Protein AF-A0A2E4WPV2-F1 (afdb_monomer)

pLDDT: mean 95.72, std 3.75, range [81.81, 98.56]

Radius of gyration: 11.32 Å; Cα contacts (8 Å, |Δi|>4): 136; chains: 1; bounding box: 21×21×31 Å

Structure (mmCIF, N/CA/C/O backbone):
data_AF-A0A2E4WPV2-F1
#
_entry.id   AF-A0A2E4WPV2-F1
#
loop_
_atom_site.group_PDB
_atom_site.id
_atom_site.type_symbol
_atom_site.label_atom_id
_atom_site.label_alt_id
_atom_site.label_comp_id
_atom_site.label_asym_id
_atom_site.label_entity_id
_atom_site.label_seq_id
_atom_site.pdbx_PDB_ins_code
_atom_site.Cartn_x
_atom_site.Cartn_y
_atom_site.Cartn_z
_atom_site.occupancy
_atom_site.B_iso_or_equiv
_atom_site.auth_seq_id
_atom_site.auth_comp_id
_atom_site.auth_asym_id
_atom_site.auth_atom_id
_atom_site.pdbx_PDB_model_num
ATOM 1 N N . MET A 1 1 ? -7.157 10.793 15.251 1.00 91.81 1 MET A N 1
ATOM 2 C CA . MET A 1 1 ? -6.247 11.646 14.445 1.00 91.81 1 MET A CA 1
ATOM 3 C C . MET A 1 1 ? -5.642 10.812 13.330 1.00 91.81 1 MET A C 1
ATOM 5 O O . MET A 1 1 ? -4.971 9.826 13.613 1.00 91.81 1 MET A O 1
ATOM 9 N N . ILE A 1 2 ? -5.865 11.216 12.080 1.00 97.19 2 ILE A N 1
ATOM 10 C CA . ILE A 1 2 ? -5.348 10.494 10.912 1.00 97.19 2 ILE A CA 1
ATOM 11 C C . ILE A 1 2 ? -3.823 10.628 10.850 1.00 97.19 2 ILE A C 1
ATOM 13 O O . ILE A 1 2 ? -3.273 11.719 11.011 1.00 97.19 2 ILE A O 1
ATOM 17 N N . LYS A 1 3 ? -3.149 9.508 10.601 1.00 98.31 3 LYS A N 1
ATOM 18 C CA . LYS A 1 3 ? -1.725 9.409 10.287 1.00 98.31 3 LYS A CA 1
ATOM 19 C C . LYS A 1 3 ? -1.562 8.953 8.844 1.00 98.31 3 LYS A C 1
ATOM 21 O O . LYS A 1 3 ? -2.376 8.185 8.336 1.00 98.31 3 LYS A O 1
ATOM 26 N N . ILE A 1 4 ? -0.494 9.427 8.211 1.00 98.31 4 ILE A N 1
ATOM 27 C CA . ILE A 1 4 ? -0.152 9.102 6.829 1.00 98.31 4 ILE A CA 1
ATOM 28 C C . ILE A 1 4 ? 1.256 8.520 6.824 1.00 98.31 4 ILE A C 1
ATOM 30 O O . ILE A 1 4 ? 2.197 9.179 7.263 1.00 98.31 4 ILE A O 1
ATOM 34 N N . GLN A 1 5 ? 1.394 7.298 6.318 1.00 98.44 5 GLN A N 1
ATOM 35 C CA . GLN A 1 5 ? 2.684 6.707 5.984 1.00 98.44 5 GLN A CA 1
ATOM 36 C C . 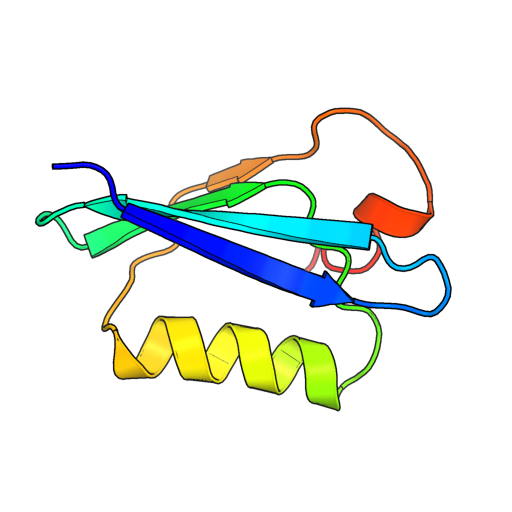GLN A 1 5 ? 2.816 6.650 4.465 1.00 98.44 5 GLN A C 1
ATOM 38 O O . GLN A 1 5 ? 1.916 6.165 3.787 1.00 98.44 5 GLN A O 1
ATOM 43 N N . LYS A 1 6 ? 3.950 7.117 3.945 1.00 98.31 6 LYS A N 1
ATOM 44 C CA . LYS A 1 6 ? 4.294 7.026 2.525 1.00 98.31 6 LYS A CA 1
ATOM 45 C C . LYS A 1 6 ? 5.378 5.976 2.322 1.00 98.31 6 LYS A C 1
ATOM 47 O O . LYS A 1 6 ? 6.346 5.947 3.0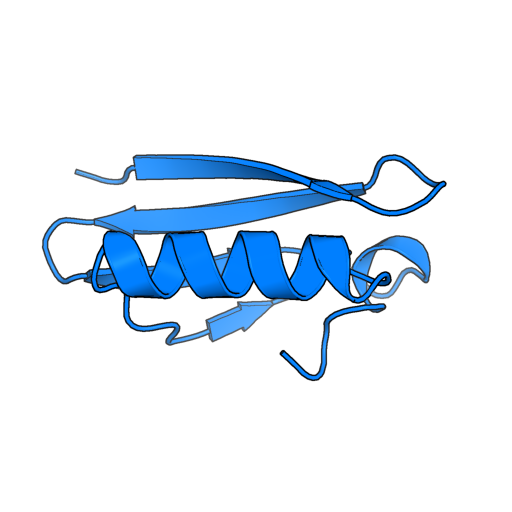85 1.00 98.31 6 LYS A O 1
ATOM 52 N N . PHE A 1 7 ? 5.247 5.185 1.272 1.00 98.12 7 PHE A N 1
ATOM 53 C CA . PHE A 1 7 ? 6.322 4.383 0.707 1.00 98.12 7 PHE A CA 1
ATOM 54 C C . PHE A 1 7 ? 6.548 4.806 -0.734 1.00 98.12 7 PHE A C 1
ATOM 56 O O . PHE A 1 7 ? 5.615 5.239 -1.399 1.00 98.12 7 PHE A O 1
ATOM 63 N N . THR A 1 8 ? 7.789 4.704 -1.193 1.00 97.56 8 THR A N 1
ATOM 64 C CA . THR A 1 8 ? 8.119 4.900 -2.602 1.00 97.56 8 THR A CA 1
ATOM 65 C C . THR A 1 8 ? 8.599 3.561 -3.134 1.00 97.56 8 THR A C 1
ATOM 67 O O . THR A 1 8 ? 9.577 3.021 -2.615 1.00 97.56 8 THR A O 1
ATOM 70 N N . PHE A 1 9 ? 7.871 3.014 -4.101 1.00 96.56 9 PHE A N 1
ATOM 71 C CA . PHE A 1 9 ? 8.061 1.667 -4.627 1.00 96.56 9 PHE A CA 1
ATOM 72 C C . PHE A 1 9 ? 8.262 1.676 -6.133 1.00 96.56 9 PHE A C 1
ATOM 74 O O . PHE A 1 9 ? 8.000 2.673 -6.803 1.00 96.56 9 PHE A O 1
ATOM 81 N N . ASN A 1 10 ? 8.709 0.519 -6.616 1.00 93.62 10 ASN A N 1
ATOM 82 C CA . ASN A 1 10 ? 8.946 0.126 -7.988 1.00 93.62 10 ASN A CA 1
ATOM 83 C C . ASN A 1 10 ? 9.891 1.071 -8.768 1.00 93.62 10 ASN A C 1
ATOM 85 O O . ASN A 1 10 ? 10.285 2.141 -8.297 1.00 93.62 10 ASN A O 1
ATOM 89 N N . PRO A 1 11 ? 10.322 0.684 -9.981 1.00 94.38 11 PRO A N 1
ATOM 90 C CA . PRO A 1 11 ? 11.216 1.520 -10.783 1.00 94.38 11 PRO A CA 1
ATOM 91 C C . PRO A 1 11 ? 10.623 2.870 -11.218 1.00 94.38 11 PRO A C 1
ATOM 93 O O . PRO A 1 11 ? 11.382 3.765 -11.583 1.00 94.38 11 PRO A O 1
ATOM 96 N N . PHE A 1 12 ? 9.296 3.033 -11.178 1.00 95.38 12 PHE A N 1
ATOM 97 C CA . PHE A 1 12 ? 8.614 4.285 -11.515 1.00 95.38 12 PHE A CA 1
ATOM 98 C C . PHE A 1 12 ? 8.557 5.269 -10.342 1.00 95.38 12 PHE A C 1
ATOM 100 O O . PHE A 1 12 ? 8.108 6.397 -10.529 1.00 95.38 12 PHE A O 1
ATOM 107 N N . GLN A 1 13 ? 9.056 4.882 -9.161 1.00 95.31 13 GLN A N 1
ATOM 108 C CA . GLN A 1 13 ? 9.024 5.708 -7.950 1.00 95.31 13 GLN A CA 1
ATOM 109 C C . GLN A 1 13 ? 7.596 6.106 -7.552 1.00 95.31 13 GLN A C 1
ATOM 111 O O . GLN A 1 13 ? 7.336 7.225 -7.095 1.00 95.31 13 GLN A O 1
ATOM 116 N N . GLU A 1 14 ? 6.674 5.164 -7.721 1.00 95.56 14 GLU A N 1
ATOM 117 C CA . GLU A 1 14 ? 5.278 5.283 -7.324 1.00 95.56 14 GLU A CA 1
ATOM 118 C C . GLU A 1 14 ? 5.173 5.513 -5.810 1.00 95.56 14 GLU A C 1
ATOM 120 O O . GLU A 1 14 ? 5.962 4.960 -5.038 1.00 95.56 14 GLU A O 1
ATOM 125 N N . ASN A 1 15 ? 4.227 6.350 -5.369 1.00 97.56 15 ASN A N 1
ATOM 126 C CA . ASN A 1 15 ? 4.021 6.610 -3.947 1.00 97.56 15 ASN A CA 1
ATOM 127 C C . ASN A 1 15 ? 2.774 5.896 -3.417 1.00 97.56 15 ASN A C 1
ATOM 129 O O . ASN A 1 15 ? 1.670 6.426 -3.502 1.00 97.56 15 ASN A O 1
ATOM 133 N N . THR A 1 16 ? 2.988 4.786 -2.720 1.00 97.88 16 THR A N 1
ATOM 134 C CA . THR A 1 16 ? 1.940 4.101 -1.964 1.00 97.88 16 THR A CA 1
ATOM 135 C C . THR A 1 16 ? 1.695 4.798 -0.627 1.00 97.88 16 THR A C 1
ATOM 137 O O . THR A 1 16 ? 2.632 5.040 0.147 1.00 97.88 16 THR A O 1
ATOM 140 N N . TYR A 1 17 ? 0.430 5.062 -0.295 1.00 98.50 17 TYR A N 1
ATOM 141 C CA . TYR A 1 17 ? 0.049 5.711 0.963 1.00 98.50 17 TYR A CA 1
ATOM 142 C C . TYR A 1 17 ? -0.794 4.809 1.855 1.00 98.50 17 TYR A C 1
ATOM 144 O O . TYR A 1 17 ? -1.731 4.155 1.405 1.00 98.50 17 TYR A O 1
ATOM 152 N N . LEU A 1 18 ? -0.498 4.831 3.153 1.00 98.50 18 LEU A N 1
ATOM 153 C CA . LEU A 1 18 ? -1.325 4.225 4.190 1.00 98.50 18 LEU A CA 1
ATOM 154 C C . LEU A 1 18 ? -1.906 5.331 5.053 1.00 98.50 18 LEU A C 1
ATOM 156 O O . LEU A 1 18 ? -1.168 6.061 5.719 1.00 98.50 18 LEU A O 1
ATOM 160 N N . LEU A 1 19 ? -3.231 5.422 5.062 1.00 98.44 19 LEU A N 1
ATOM 161 C CA . LEU A 1 19 ? -3.984 6.293 5.956 1.00 98.44 19 LEU A CA 1
ATOM 162 C C . LEU A 1 19 ? -4.574 5.426 7.059 1.00 98.44 19 LEU A C 1
ATOM 164 O O . LEU A 1 19 ? -5.230 4.427 6.767 1.00 98.44 19 LEU A O 1
ATOM 168 N N . PHE A 1 20 ? -4.328 5.783 8.313 1.00 98.56 20 PHE A N 1
ATOM 169 C CA . PHE A 1 20 ? -4.823 5.036 9.469 1.00 98.56 20 PHE A CA 1
ATOM 170 C C . PHE A 1 20 ? -4.987 5.946 10.683 1.00 98.56 20 PHE A C 1
ATOM 172 O O . PHE A 1 20 ? -4.404 7.028 10.749 1.00 98.56 20 PHE A O 1
ATOM 179 N N . ASP A 1 21 ? -5.756 5.497 11.666 1.00 98.00 21 ASP A N 1
ATOM 180 C CA . ASP A 1 21 ? -5.996 6.230 12.906 1.00 98.00 21 ASP A CA 1
ATOM 181 C C . ASP A 1 21 ? -5.903 5.310 14.142 1.00 98.00 21 ASP A C 1
ATOM 183 O O . ASP A 1 21 ? -5.361 4.198 14.103 1.00 98.00 21 ASP A O 1
ATOM 187 N N . GLU A 1 22 ? -6.373 5.802 15.283 1.00 97.69 22 GLU A N 1
ATOM 188 C CA . GLU A 1 22 ? -6.439 5.095 16.562 1.00 97.69 22 GLU A CA 1
ATOM 189 C C . GLU A 1 22 ? -7.217 3.772 16.524 1.00 97.69 22 GLU A C 1
ATOM 191 O O . GLU A 1 22 ? -6.898 2.878 17.310 1.00 97.69 22 GLU A O 1
ATOM 196 N N . THR A 1 23 ? -8.179 3.604 15.610 1.00 98.06 23 THR A N 1
ATOM 197 C CA . THR A 1 23 ? -8.964 2.364 15.464 1.00 98.06 23 THR A CA 1
ATOM 198 C C . THR A 1 23 ? -8.138 1.208 14.905 1.00 98.06 23 THR A C 1
ATOM 200 O O . THR A 1 23 ? -8.532 0.044 15.020 1.00 98.06 23 THR A O 1
ATOM 203 N N . LYS A 1 24 ? -6.971 1.529 14.330 1.00 98.00 24 LYS A N 1
ATOM 204 C CA . LYS A 1 24 ?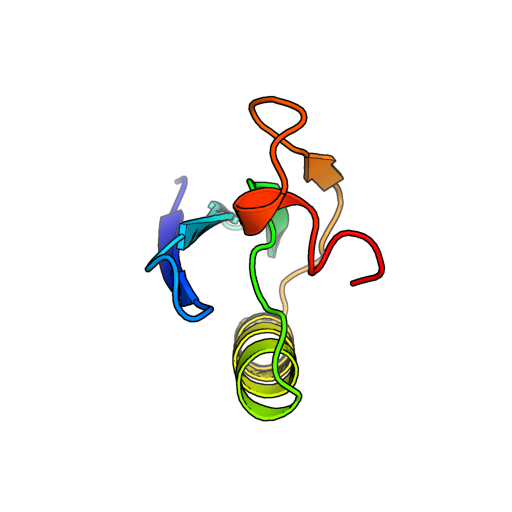 -6.101 0.640 13.555 1.00 98.00 24 LYS A CA 1
ATOM 205 C C . LYS A 1 24 ? -6.646 0.235 12.194 1.00 98.00 24 LYS A C 1
ATOM 207 O O . LYS A 1 24 ? -5.939 -0.481 11.489 1.00 98.00 24 LYS A O 1
ATOM 212 N N . GLU A 1 25 ? -7.827 0.684 11.789 1.00 98.44 25 GLU A N 1
ATOM 213 C CA . GLU A 1 25 ? -8.249 0.541 10.399 1.00 98.44 25 GLU A CA 1
ATOM 214 C C . GLU A 1 25 ? -7.315 1.335 9.484 1.00 98.44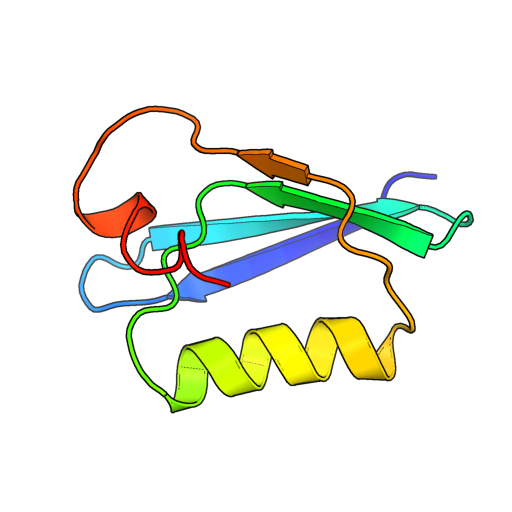 25 GLU A C 1
ATOM 216 O O . GLU A 1 25 ? -6.817 2.406 9.842 1.00 98.44 25 GLU A O 1
ATOM 221 N N . CYS A 1 26 ? -7.016 0.765 8.321 1.00 98.00 26 CYS A N 1
ATOM 222 C CA . CYS A 1 26 ? -6.079 1.339 7.373 1.00 98.00 26 CYS A CA 1
ATOM 223 C C . CYS A 1 26 ? -6.606 1.231 5.944 1.00 98.00 26 CYS A C 1
ATOM 225 O O . CYS A 1 26 ? -7.107 0.186 5.523 1.00 98.00 26 CYS A O 1
ATOM 227 N N . ILE A 1 27 ? -6.463 2.319 5.197 1.00 98.38 27 ILE A N 1
ATOM 228 C CA . ILE A 1 27 ? -6.677 2.357 3.755 1.00 98.38 27 ILE A CA 1
ATOM 229 C C . ILE A 1 27 ? -5.305 2.400 3.090 1.00 98.38 27 ILE A C 1
ATOM 231 O O . ILE A 1 27 ? -4.484 3.251 3.436 1.00 98.38 27 ILE A O 1
ATOM 235 N N . ILE A 1 28 ? -5.085 1.497 2.138 1.00 98.31 28 ILE A N 1
ATOM 236 C CA . ILE A 1 28 ? -3.924 1.498 1.247 1.00 98.31 28 ILE A CA 1
ATOM 237 C C . ILE A 1 28 ? -4.352 2.173 -0.056 1.00 98.31 28 ILE A C 1
ATOM 239 O O . ILE A 1 28 ? -5.365 1.795 -0.646 1.00 98.31 28 ILE A O 1
ATOM 243 N N . ILE A 1 29 ? -3.607 3.186 -0.478 1.00 98.25 29 ILE A N 1
ATOM 244 C CA . ILE A 1 29 ? -3.847 3.940 -1.709 1.00 98.25 29 ILE A CA 1
ATOM 245 C C . ILE A 1 29 ? -2.670 3.694 -2.641 1.00 98.25 29 ILE A C 1
ATOM 247 O O . ILE A 1 29 ? -1.531 3.864 -2.206 1.00 98.25 29 ILE A O 1
ATOM 251 N N . ASP A 1 30 ? -2.981 3.315 -3.880 1.00 97.31 30 ASP A N 1
ATOM 252 C CA . ASP A 1 30 ? -2.038 3.063 -4.969 1.00 97.31 30 ASP A CA 1
ATOM 253 C C . ASP A 1 30 ? -0.911 2.097 -4.560 1.00 97.31 30 ASP A C 1
ATOM 255 O O . ASP A 1 30 ? 0.221 2.510 -4.342 1.00 97.31 30 ASP A O 1
ATOM 259 N N . PRO A 1 31 ? -1.196 0.797 -4.364 1.00 95.38 31 PRO A N 1
ATOM 260 C CA . PRO A 1 31 ? -0.192 -0.168 -3.934 1.00 95.38 31 PRO A CA 1
ATOM 261 C C . PRO A 1 31 ? 0.796 -0.491 -5.067 1.00 95.38 31 PRO A C 1
ATOM 263 O O . PRO A 1 31 ? 0.672 -1.509 -5.738 1.00 95.38 31 PRO A O 1
ATOM 266 N N . GLY A 1 32 ? 1.837 0.315 -5.245 1.00 95.25 32 GLY A N 1
ATOM 267 C CA . GLY A 1 32 ? 2.886 0.094 -6.241 1.00 95.25 32 GLY A CA 1
ATOM 268 C C . GLY A 1 32 ? 3.942 -0.953 -5.868 1.00 95.25 32 GLY A C 1
ATOM 269 O O . GLY A 1 32 ? 4.889 -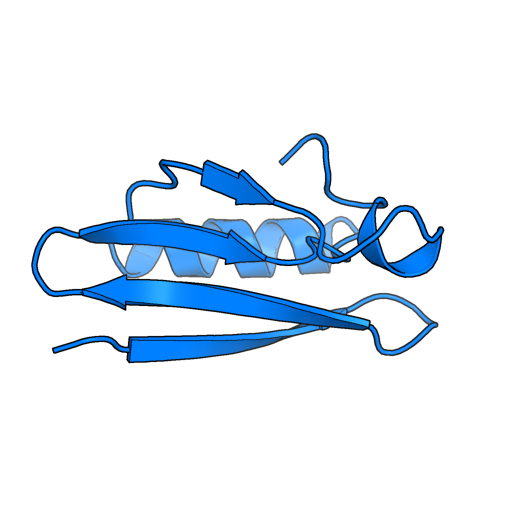1.129 -6.631 1.00 95.25 32 GLY A O 1
ATOM 270 N N . CYS A 1 33 ? 3.828 -1.647 -4.725 1.00 94.75 33 CYS A N 1
ATOM 271 C CA . CYS A 1 33 ? 4.820 -2.631 -4.265 1.00 94.75 33 CYS A CA 1
ATOM 272 C C . CYS A 1 33 ? 4.909 -3.855 -5.198 1.00 94.75 33 CYS A C 1
ATOM 274 O O . CYS A 1 33 ? 4.099 -4.783 -5.117 1.00 94.75 33 CYS A O 1
ATOM 276 N N . TYR A 1 34 ? 5.920 -3.879 -6.063 1.00 93.06 34 TYR A N 1
ATOM 277 C CA . TYR A 1 34 ? 6.111 -4.904 -7.087 1.00 93.06 34 TYR A CA 1
ATOM 278 C C . TYR A 1 34 ? 7.066 -5.992 -6.604 1.00 93.06 34 TYR A C 1
ATOM 280 O O . TYR A 1 34 ? 6.730 -7.180 -6.609 1.00 93.06 34 TYR A O 1
ATOM 288 N N . GLU A 1 35 ? 8.234 -5.582 -6.116 1.00 94.75 35 GLU A N 1
ATOM 289 C CA . GLU A 1 35 ? 9.280 -6.500 -5.691 1.00 94.75 35 GLU A CA 1
ATOM 290 C C . GLU A 1 35 ? 8.940 -7.159 -4.355 1.00 94.75 35 GLU A C 1
ATOM 292 O O . GLU A 1 35 ? 8.272 -6.593 -3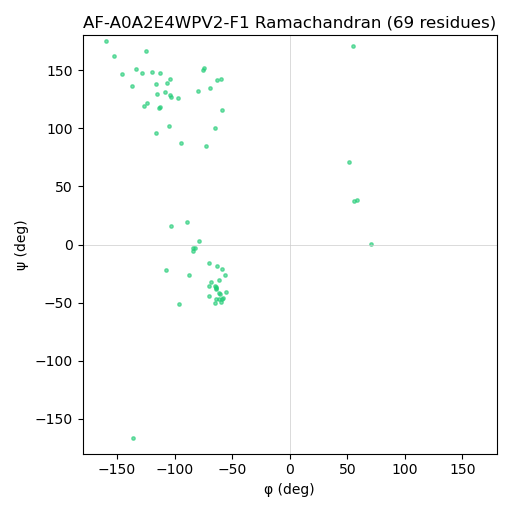.484 1.00 94.75 35 GLU A O 1
ATOM 297 N N . LYS A 1 36 ? 9.464 -8.369 -4.140 1.00 95.12 36 LYS A N 1
ATOM 298 C CA . LYS A 1 36 ? 9.230 -9.122 -2.899 1.00 95.12 36 LYS A CA 1
ATOM 299 C C . LYS A 1 36 ? 9.625 -8.320 -1.652 1.00 95.12 36 LYS A C 1
ATOM 301 O O . LYS A 1 36 ? 8.888 -8.316 -0.669 1.00 95.12 36 LYS A O 1
ATOM 306 N N . ALA A 1 37 ? 10.745 -7.603 -1.718 1.00 96.69 37 ALA A N 1
ATOM 307 C CA . ALA A 1 37 ? 11.224 -6.761 -0.625 1.00 96.69 37 ALA A CA 1
ATOM 308 C C . ALA A 1 37 ? 10.263 -5.600 -0.302 1.00 96.69 37 ALA A C 1
ATOM 310 O O . ALA A 1 37 ? 10.069 -5.272 0.864 1.00 96.69 37 ALA A O 1
ATOM 311 N N . GLU A 1 38 ? 9.623 -5.012 -1.314 1.00 96.94 38 GLU A N 1
ATOM 312 C CA . GLU A 1 38 ? 8.656 -3.918 -1.154 1.00 96.94 38 GLU A CA 1
ATOM 313 C C . GLU A 1 38 ? 7.363 -4.417 -0.513 1.00 96.94 38 GLU A C 1
ATOM 315 O O . GLU A 1 38 ? 6.850 -3.818 0.433 1.00 96.94 38 GLU A O 1
ATOM 320 N N . GLN A 1 39 ? 6.874 -5.568 -0.980 1.00 96.56 39 GLN A N 1
ATOM 321 C CA . GLN A 1 39 ? 5.720 -6.232 -0.382 1.00 96.56 39 GLN A CA 1
ATOM 322 C C . GLN A 1 39 ? 5.991 -6.596 1.082 1.00 96.56 39 GLN A C 1
ATOM 324 O O . GLN A 1 39 ? 5.123 -6.416 1.937 1.00 96.56 39 GLN A O 1
ATOM 329 N N . ASP A 1 40 ? 7.186 -7.104 1.386 1.00 97.62 40 ASP A N 1
ATOM 330 C CA . ASP A 1 40 ? 7.568 -7.475 2.747 1.00 97.62 40 ASP A CA 1
ATOM 331 C C . ASP A 1 40 ? 7.747 -6.242 3.643 1.00 97.62 40 ASP A C 1
ATOM 333 O O . ASP A 1 40 ? 7.337 -6.286 4.806 1.00 97.62 40 ASP A O 1
ATOM 337 N N . LEU A 1 41 ? 8.258 -5.123 3.115 1.00 97.94 41 LEU A N 1
ATOM 338 C CA . LEU A 1 41 ? 8.312 -3.845 3.830 1.00 97.94 41 LEU A CA 1
ATOM 339 C C . LEU A 1 41 ? 6.904 -3.374 4.213 1.00 97.94 41 LEU A C 1
ATOM 341 O O . LEU A 1 41 ? 6.644 -3.078 5.382 1.00 97.94 41 LEU A O 1
ATOM 345 N N . LEU A 1 42 ? 5.978 -3.372 3.250 1.00 97.88 42 LEU A N 1
ATOM 346 C CA . LEU A 1 42 ? 4.591 -2.976 3.477 1.00 97.88 42 LEU A CA 1
ATOM 347 C C . LEU A 1 42 ? 3.898 -3.898 4.498 1.00 97.88 42 LEU A C 1
ATOM 349 O O . LEU A 1 42 ? 3.280 -3.424 5.454 1.00 97.88 42 LEU A O 1
ATOM 353 N N . LYS A 1 43 ? 4.049 -5.222 4.351 1.00 97.62 43 LYS A N 1
ATOM 354 C CA . LYS A 1 43 ? 3.490 -6.219 5.284 1.00 97.62 43 LYS A CA 1
ATOM 355 C C . LYS A 1 43 ? 4.054 -6.070 6.692 1.00 97.62 43 LYS A C 1
ATOM 357 O O . LYS A 1 43 ? 3.302 -6.164 7.663 1.00 97.62 43 LYS A O 1
ATOM 362 N N . THR A 1 44 ? 5.357 -5.831 6.809 1.00 98.31 44 THR A N 1
ATOM 363 C CA . THR A 1 44 ? 6.027 -5.635 8.099 1.00 98.31 44 THR A CA 1
ATOM 364 C C . THR A 1 44 ? 5.491 -4.388 8.787 1.00 98.31 44 THR A C 1
ATO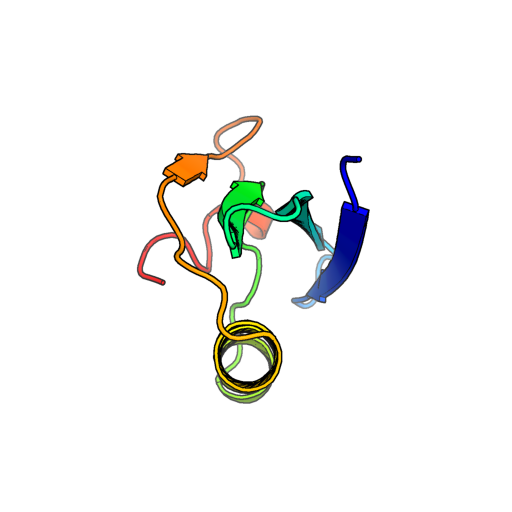M 366 O O . THR A 1 44 ? 5.069 -4.477 9.938 1.00 98.31 44 THR A O 1
ATOM 369 N N . PHE A 1 45 ? 5.370 -3.270 8.065 1.00 98.38 45 PHE A N 1
ATOM 370 C CA . PHE A 1 45 ? 4.809 -2.040 8.619 1.00 98.38 45 PHE A CA 1
ATOM 371 C C . PHE A 1 45 ? 3.375 -2.229 9.133 1.00 98.38 45 PHE A C 1
ATOM 373 O O . PHE A 1 45 ? 3.066 -1.833 10.261 1.00 98.38 45 PHE A O 1
ATOM 380 N N . VAL A 1 46 ? 2.507 -2.869 8.338 1.00 98.25 46 VAL A N 1
ATOM 381 C CA . VAL A 1 46 ? 1.125 -3.189 8.734 1.00 98.25 46 VAL A CA 1
ATOM 382 C C . VAL A 1 46 ? 1.112 -4.054 9.998 1.00 98.25 46 VAL A C 1
ATOM 384 O O . VAL A 1 46 ? 0.387 -3.750 10.949 1.00 98.25 46 VAL A O 1
ATOM 387 N N . LYS A 1 47 ? 1.952 -5.095 10.048 1.00 98.31 47 LYS A N 1
ATOM 388 C CA . LYS A 1 47 ? 2.044 -6.028 11.178 1.00 98.31 47 LYS A CA 1
ATOM 389 C C . LYS A 1 47 ? 2.541 -5.355 12.459 1.00 98.31 47 LYS A C 1
ATOM 391 O O . LYS A 1 47 ? 1.905 -5.497 13.502 1.00 98.31 47 LYS A O 1
ATOM 396 N N . GLU A 1 48 ? 3.649 -4.623 12.399 1.00 98.25 48 GLU A N 1
ATOM 397 C CA . GLU A 1 48 ? 4.268 -3.969 13.562 1.00 98.25 48 GLU A CA 1
ATOM 398 C C . GLU A 1 48 ? 3.358 -2.898 14.170 1.00 98.25 48 GLU A C 1
ATOM 400 O O . GLU A 1 48 ? 3.227 -2.799 15.392 1.00 98.25 48 GLU A O 1
ATOM 405 N N . ASN A 1 49 ? 2.640 -2.154 13.325 1.00 98.00 49 ASN A N 1
ATOM 406 C CA . ASN A 1 49 ? 1.693 -1.132 13.770 1.00 98.00 49 ASN A CA 1
ATOM 407 C C . ASN A 1 49 ? 0.315 -1.693 14.159 1.00 98.00 49 ASN A C 1
ATOM 409 O O . ASN A 1 49 ? -0.535 -0.936 14.657 1.00 98.00 49 ASN A O 1
ATOM 413 N N . LYS A 1 50 ? 0.112 -3.010 13.986 1.00 98.19 50 LYS A N 1
ATOM 414 C CA . LYS A 1 50 ? -1.146 -3.739 14.209 1.00 98.19 50 LYS A CA 1
ATOM 415 C C . LYS A 1 50 ? -2.307 -3.155 13.401 1.00 98.19 50 LYS A C 1
ATOM 417 O O . LYS A 1 50 ? -3.421 -3.057 13.914 1.00 98.19 50 LYS A O 1
ATOM 422 N N . LEU A 1 51 ? -2.024 -2.712 12.177 1.00 98.44 51 LEU A N 1
ATOM 423 C CA . LEU A 1 51 ? -3.019 -2.133 11.282 1.00 98.44 51 LEU A CA 1
ATOM 424 C C . LEU A 1 51 ? -3.902 -3.228 10.678 1.00 98.44 51 LEU A C 1
ATOM 426 O O . LEU A 1 51 ? -3.471 -4.363 10.475 1.00 98.44 51 LEU A O 1
ATOM 430 N N . LYS A 1 52 ? -5.143 -2.861 10.379 1.00 98.19 52 LYS A N 1
ATOM 431 C CA . LYS A 1 52 ? -6.163 -3.684 9.740 1.00 98.19 52 LYS A CA 1
ATOM 432 C C . LYS A 1 52 ? -6.491 -3.048 8.390 1.00 98.19 52 LYS A C 1
ATOM 434 O O . LYS A 1 52 ? -7.269 -2.094 8.360 1.00 98.19 52 LYS A O 1
ATOM 439 N N . PRO A 1 53 ? -5.884 -3.506 7.284 1.00 97.69 53 PRO A N 1
ATOM 440 C CA . PRO A 1 53 ? -6.266 -3.043 5.958 1.00 97.69 53 PRO A CA 1
ATOM 441 C C . PRO A 1 53 ? -7.751 -3.338 5.721 1.00 97.69 53 PRO A C 1
ATOM 443 O O . PRO A 1 53 ? -8.164 -4.495 5.735 1.00 97.69 53 PRO A O 1
ATOM 446 N N . VAL A 1 54 ? -8.558 -2.292 5.556 1.00 98.12 54 VAL A N 1
ATOM 447 C CA . VAL A 1 54 ? -10.007 -2.401 5.298 1.00 98.12 54 VAL A CA 1
ATOM 448 C C . VAL A 1 54 ? -10.358 -2.043 3.861 1.00 98.12 54 VAL A C 1
ATOM 450 O O . VAL A 1 54 ? -11.408 -2.443 3.361 1.00 98.12 54 VAL A O 1
ATOM 453 N N . LYS A 1 55 ? -9.483 -1.288 3.187 1.00 97.50 55 LYS A N 1
ATOM 454 C CA . LYS A 1 55 ? -9.609 -0.945 1.773 1.00 97.50 55 LYS A CA 1
ATOM 455 C C . LYS A 1 55 ? -8.237 -0.859 1.121 1.00 97.50 55 LYS A C 1
ATOM 457 O O . LYS A 1 55 ? -7.275 -0.399 1.735 1.00 97.50 55 LYS A O 1
ATOM 462 N N . LEU A 1 56 ? -8.210 -1.236 -0.146 1.00 97.31 56 LEU A N 1
ATOM 463 C CA . LEU A 1 56 ? -7.126 -0.998 -1.081 1.00 97.31 56 LEU A CA 1
ATOM 464 C C . LEU A 1 56 ? -7.764 -0.320 -2.288 1.00 97.31 56 LEU A C 1
ATOM 466 O O . LEU A 1 56 ? -8.702 -0.862 -2.876 1.00 97.31 56 LEU A O 1
ATOM 470 N N . ILE A 1 57 ? -7.333 0.899 -2.588 1.00 97.12 57 ILE A N 1
ATOM 471 C CA . ILE A 1 57 ? -7.909 1.714 -3.655 1.00 97.12 57 ILE A CA 1
ATOM 472 C C . ILE A 1 57 ? -6.807 2.217 -4.571 1.00 97.12 57 ILE A C 1
ATOM 474 O O . ILE A 1 57 ? -5.705 2.498 -4.113 1.00 97.12 57 ILE A O 1
ATOM 478 N N . ASN A 1 58 ? -7.138 2.365 -5.848 1.00 96.50 58 ASN A N 1
ATOM 479 C CA . ASN A 1 58 ? -6.304 3.098 -6.785 1.00 96.50 58 ASN A CA 1
ATOM 480 C C . ASN A 1 58 ? -6.934 4.466 -7.050 1.00 96.50 58 ASN A C 1
ATOM 482 O O . ASN A 1 58 ? -8.159 4.574 -7.154 1.00 96.50 58 ASN A O 1
ATOM 486 N N . THR A 1 59 ? -6.113 5.500 -7.187 1.00 96.31 59 THR A N 1
ATOM 487 C CA . THR A 1 59 ? -6.528 6.822 -7.661 1.00 96.31 59 THR A CA 1
ATOM 488 C C . THR A 1 59 ? -7.025 6.746 -9.102 1.00 96.31 59 THR A C 1
ATOM 490 O O . THR A 1 59 ? -8.005 7.399 -9.457 1.00 96.31 59 THR A O 1
ATOM 493 N N . HIS A 1 60 ? -6.378 5.915 -9.922 1.00 93.88 60 HIS A N 1
ATOM 494 C CA . HIS A 1 60 ? -6.722 5.639 -11.313 1.00 93.88 60 HIS A CA 1
ATOM 495 C C . HIS A 1 60 ? -6.100 4.309 -11.779 1.00 93.88 60 HIS A C 1
ATOM 497 O O . HIS A 1 60 ? -5.372 3.653 -11.041 1.00 93.88 60 HIS A O 1
ATOM 503 N N . CYS A 1 61 ? -6.403 3.872 -13.004 1.00 91.19 61 CYS A N 1
ATOM 504 C CA . CYS A 1 61 ? -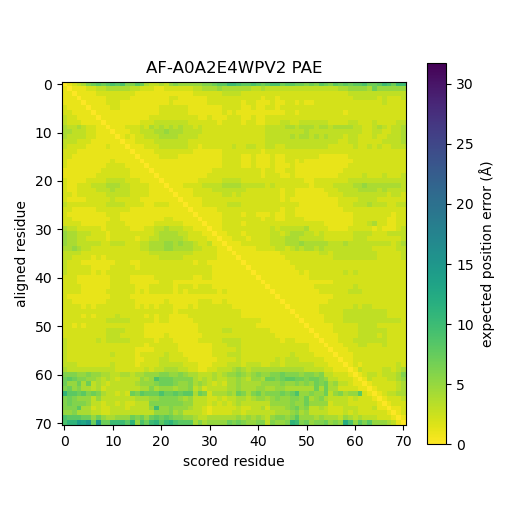5.869 2.623 -13.554 1.00 91.19 61 CYS A CA 1
ATOM 505 C C . CYS A 1 61 ? -4.608 2.890 -14.388 1.00 91.19 61 CYS A C 1
ATOM 507 O O . CYS A 1 61 ? -4.698 3.089 -15.600 1.00 91.19 61 CYS A O 1
ATOM 509 N N . HIS A 1 62 ? -3.443 2.903 -13.739 1.00 91.38 62 HIS A N 1
ATOM 510 C CA . HIS A 1 62 ? -2.146 3.040 -14.403 1.00 91.38 62 HIS A CA 1
ATOM 511 C C . HIS A 1 62 ? -1.142 2.006 -13.875 1.00 91.38 62 HIS A C 1
ATOM 513 O O . HIS A 1 62 ? -1.279 1.490 -12.766 1.00 91.38 62 HIS A O 1
ATOM 519 N N . ILE A 1 63 ? -0.196 1.615 -14.732 1.00 89.25 63 ILE A N 1
ATOM 520 C CA . ILE A 1 63 ? 0.579 0.376 -14.576 1.00 89.25 63 ILE A CA 1
ATOM 521 C C . ILE A 1 63 ? 1.480 0.361 -13.340 1.00 89.25 63 ILE A C 1
ATOM 523 O O . ILE A 1 63 ? 1.632 -0.685 -12.726 1.00 89.25 63 ILE A O 1
ATOM 527 N N . ASP A 1 64 ? 2.056 1.496 -12.976 1.00 83.50 64 ASP A N 1
ATOM 528 C CA . ASP A 1 64 ? 2.932 1.678 -11.817 1.00 83.50 64 ASP A CA 1
ATOM 529 C C . ASP A 1 64 ? 2.196 1.533 -10.474 1.00 83.50 64 ASP A C 1
ATOM 531 O O . ASP A 1 64 ? 2.783 1.011 -9.530 1.00 83.50 64 ASP A O 1
ATOM 535 N N . HIS A 1 65 ? 0.916 1.908 -10.391 1.00 87.25 65 HIS A N 1
ATOM 536 C CA . HIS A 1 65 ? 0.124 1.841 -9.152 1.00 87.25 65 HIS A CA 1
ATOM 537 C C . HIS A 1 65 ? -0.563 0.483 -8.920 1.00 87.25 65 HIS A C 1
ATOM 539 O O . HIS A 1 65 ? -0.822 0.102 -7.783 1.00 87.25 65 HIS A O 1
ATOM 545 N N . VAL A 1 66 ? -0.865 -0.283 -9.978 1.00 88.81 66 VAL A N 1
ATOM 546 C CA . VAL A 1 66 ? -1.656 -1.532 -9.866 1.00 88.81 66 VAL A CA 1
ATOM 547 C C . VAL A 1 66 ? -0.838 -2.775 -9.494 1.00 88.81 66 VAL A C 1
ATOM 549 O O . VAL A 1 66 ? -1.411 -3.853 -9.301 1.00 88.81 66 VAL A O 1
ATOM 552 N N . LEU A 1 67 ? 0.491 -2.656 -9.410 1.00 88.69 67 LEU A N 1
ATOM 553 C CA . LEU A 1 67 ? 1.423 -3.786 -9.271 1.00 88.69 67 LEU A CA 1
ATOM 554 C C . LEU A 1 67 ? 1.210 -4.595 -7.982 1.00 88.69 67 LEU A C 1
ATOM 556 O O . LEU A 1 67 ? 1.397 -5.812 -7.973 1.00 88.69 67 LEU A O 1
ATOM 560 N N . GLY A 1 68 ? 0.759 -3.941 -6.916 1.00 88.25 68 GLY A N 1
ATOM 561 C CA . GLY A 1 68 ? 0.460 -4.517 -5.609 1.00 88.25 68 GLY A CA 1
ATOM 562 C C . GLY A 1 68 ? -1.032 -4.712 -5.338 1.00 88.25 68 GLY A C 1
ATOM 563 O O . GLY A 1 68 ? -1.406 -4.944 -4.195 1.00 88.25 68 GLY A O 1
ATOM 564 N N . ASN A 1 69 ? -1.911 -4.673 -6.346 1.00 91.69 69 ASN A N 1
ATOM 565 C CA . ASN A 1 69 ? -3.361 -4.851 -6.141 1.00 91.69 69 ASN A CA 1
ATOM 566 C C . ASN A 1 69 ? -3.756 -6.191 -5.494 1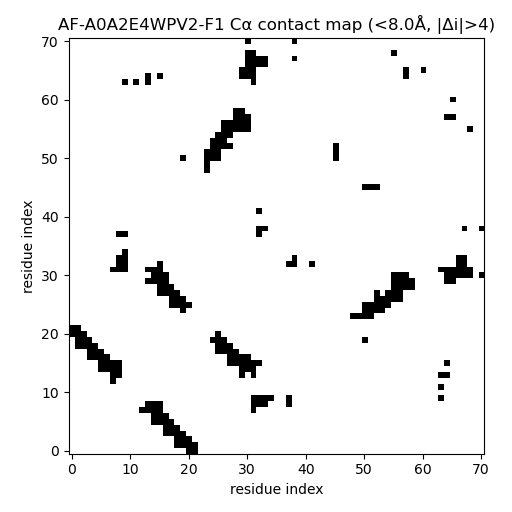.00 91.69 69 ASN A C 1
ATOM 568 O O . ASN A 1 69 ? -4.848 -6.313 -4.947 1.00 91.69 69 ASN A O 1
ATOM 572 N N . LYS A 1 70 ? -2.887 -7.207 -5.564 1.00 87.38 70 LYS A N 1
ATOM 573 C CA . LYS A 1 70 ? -3.086 -8.524 -4.936 1.00 87.38 70 LYS A CA 1
ATOM 574 C C . LYS A 1 70 ? -2.546 -8.593 -3.493 1.00 87.38 70 LYS A C 1
ATOM 576 O O . LYS A 1 70 ? -2.237 -9.688 -3.021 1.00 87.38 70 LYS A O 1
ATOM 581 N N . PHE A 1 71 ? -2.341 -7.447 -2.848 1.00 81.81 71 PHE A N 1
ATOM 582 C CA . PHE A 1 71 ? -1.813 -7.347 -1.487 1.00 81.81 71 PHE A CA 1
ATOM 583 C C . PHE A 1 71 ? -2.686 -8.063 -0.449 1.00 81.81 71 PHE A C 1
ATOM 585 O O . PHE A 1 71 ? -3.926 -7.891 -0.488 1.00 81.81 71 PHE A O 1
#

Foldseek 3Di:
DWDKDWDQEDPVRDIWIWIDDPVLEIEIEQQLHQDPVSVVVVVVVSVVSVHDDPYYYYPDDDDRRCNVVVD

Mean predicted aligned error: 2.35 Å

Nearest PDB structures (foldseek):
  7ev5-assembly1_A  TM=9.073E-01  e=3.312E-05  Shouchella lehensis G1
  2qed-assembly1_A  TM=7.957E-01  e=4.744E-04  Salmonella enterica subsp. enterica serovar Typhimurium str. LT2
  3fg6-assembly5_F  TM=6.620E-01  e=3.202E-01  Homo sapiens
  3fg6-assembly7_D  TM=6.556E-01  e=5.608E-01  Homo sapiens
  3fg6-assembly2_C  TM=6.643E-01  e=4.237E-01  Homo sapiens

Sequence (71 aa):
MIKIQKFTFNPFQENTYLLFDETKECIIIDPGCYEKAEQDLLKTFVKENKLKPVKLINTHCHIDHVLGNKF

Solvent-accessible surface area (backbone atoms only — not comparable to full-atom values): 3959 Å² total; per-residue (Å²): 112,84,44,78,50,79,44,73,27,53,98,79,60,29,68,24,36,38,43,33,39,87,86,23,47,23,37,38,35,23,39,10,32,59,50,71,69,47,43,48,50,54,51,47,54,35,58,77,70,59,45,41,80,76,45,78,45,63,94,64,96,47,78,58,36,54,57,22,72,86,112

Secondary structure (DSSP, 8-state):
--EEEEEEETTTTEEEEEEE-TT-EEEEES----SHHHHHHHHHHHHHTT-EEEEEE-SS--TTTGGGTT-